Protein AF-H1SIV1-F1 (afdb_monomer_lite)

Secondary structure (DSSP, 8-state):
-HHHHHHHHHHHHHHHHHHHHHHHS-TTSHHHHHHHHHHHHHHHHHTTS-HHHHHHHHHHHHHHHHHHHHHTT--SHHHHH-HHHHHHHHHHHHHHHHHHHHHTTS-HHHHHHHHHHHIIIIITS-HHHHHHHHHHHHHHHTT-TTGGGT-

Sequence (151 aa):
FGNALKGSLVAQAAALGANSIGANTEAGSFESIASHAALGCLAGAAGSGDCASGAIGGATSAVVAPLVGGALGVTTNADRESTVNRVVVTAVAMLAGGGLAAVLGQDGLIAAGAAQNEALNNYLSSKPERQAYEKANRECANGIWSSCASA

pLDDT: mean 89.73, std 9.66, range [51.88, 98.56]

InterPro domains:
  IPR006914 VENN motif-containing domain [PF04829] (86-125)
  IPR006915 Domain of unknown function DUF637, haemagglutinin putative [PF04830] (1-58)

Organism: NCBI:txid1127483

Radius of gyration: 14.8 Å; chains: 1; bounding box: 38×46×30 Å

Structure (mmCIF, N/CA/C/O backbone):
data_AF-H1SIV1-F1
#
_entry.id   AF-H1SIV1-F1
#
loop_
_atom_site.group_PDB
_atom_site.id
_atom_site.type_symbol
_atom_site.label_atom_id
_atom_site.label_alt_id
_atom_site.label_comp_id
_atom_site.label_asym_id
_atom_site.label_entity_id
_atom_site.label_seq_id
_atom_site.pdbx_PDB_ins_code
_atom_site.Cartn_x
_atom_site.Cartn_y
_atom_site.Cartn_z
_atom_site.occupancy
_atom_site.B_iso_or_equiv
_atom_site.auth_seq_id
_atom_site.auth_comp_id
_atom_site.auth_asym_id
_atom_site.auth_atom_id
_atom_site.pdbx_PDB_model_num
ATOM 1 N N . PHE A 1 1 ? 23.588 7.013 -6.070 1.00 72.31 1 PHE A N 1
ATOM 2 C CA . PHE A 1 1 ? 22.813 8.234 -5.764 1.00 72.31 1 PHE A CA 1
ATOM 3 C C . PHE A 1 1 ? 21.554 8.349 -6.633 1.00 72.31 1 PHE A C 1
ATOM 5 O O . PHE A 1 1 ? 20.467 8.319 -6.075 1.00 72.31 1 PHE A O 1
ATOM 12 N N . GLY A 1 2 ? 21.657 8.368 -7.972 1.00 81.69 2 GLY A N 1
ATOM 13 C CA . GLY A 1 2 ? 20.499 8.564 -8.870 1.00 81.69 2 GLY A CA 1
ATOM 14 C C . GLY A 1 2 ? 19.335 7.569 -8.716 1.00 81.69 2 GLY A C 1
ATOM 15 O O . GLY A 1 2 ? 18.190 7.995 -8.622 1.00 81.69 2 GLY A O 1
ATOM 16 N N . ASN A 1 3 ? 19.603 6.262 -8.599 1.00 81.31 3 ASN A N 1
ATOM 17 C CA . ASN A 1 3 ? 18.532 5.260 -8.448 1.00 81.31 3 ASN A CA 1
ATOM 18 C C . ASN A 1 3 ? 17.776 5.361 -7.114 1.00 81.31 3 ASN A C 1
ATOM 20 O O . ASN A 1 3 ? 16.574 5.128 -7.080 1.00 81.31 3 ASN A O 1
ATOM 24 N N . ALA A 1 4 ? 18.453 5.747 -6.031 1.00 82.62 4 ALA A N 1
ATOM 25 C CA . ALA A 1 4 ? 17.810 5.942 -4.732 1.00 82.62 4 ALA A CA 1
ATOM 26 C C . ALA A 1 4 ? 16.918 7.193 -4.731 1.00 82.62 4 ALA A C 1
ATOM 28 O O . ALA A 1 4 ? 15.801 7.152 -4.225 1.00 82.62 4 ALA A O 1
ATOM 29 N N . LEU A 1 5 ? 17.380 8.280 -5.365 1.00 86.38 5 LEU A N 1
ATOM 30 C CA . LEU A 1 5 ? 16.565 9.477 -5.577 1.00 86.38 5 LEU A CA 1
ATOM 31 C C . LEU A 1 5 ? 15.327 9.154 -6.424 1.00 86.38 5 LEU A C 1
ATOM 33 O O . LEU A 1 5 ? 14.217 9.490 -6.028 1.00 86.38 5 LEU A O 1
ATOM 37 N N . LYS A 1 6 ? 15.507 8.444 -7.546 1.00 86.81 6 LYS A N 1
ATOM 38 C CA . LYS A 1 6 ? 14.401 7.998 -8.405 1.00 86.81 6 LYS A CA 1
ATOM 39 C C . LYS A 1 6 ? 13.395 7.147 -7.624 1.00 86.81 6 LYS A C 1
ATOM 41 O O . LYS A 1 6 ? 12.203 7.413 -7.694 1.00 86.81 6 LYS A O 1
ATOM 46 N N . GLY A 1 7 ? 13.872 6.169 -6.852 1.00 85.94 7 GLY A N 1
ATOM 47 C CA . GLY A 1 7 ? 13.018 5.328 -6.013 1.00 85.94 7 GLY A CA 1
ATOM 48 C C . GLY A 1 7 ? 12.222 6.133 -4.982 1.00 85.94 7 GLY A C 1
ATOM 49 O O . GLY A 1 7 ? 11.025 5.912 -4.839 1.00 85.94 7 GLY A O 1
ATOM 50 N N . SER A 1 8 ? 12.853 7.114 -4.329 1.00 85.62 8 SER A N 1
ATOM 51 C CA . SER A 1 8 ? 12.177 8.001 -3.372 1.00 85.62 8 SER A CA 1
ATOM 52 C C . SER A 1 8 ? 11.094 8.861 -4.033 1.00 85.62 8 SER A C 1
ATOM 54 O O . SER A 1 8 ? 9.992 8.969 -3.501 1.00 85.62 8 SER A O 1
ATOM 56 N N . LEU A 1 9 ? 11.366 9.422 -5.216 1.00 87.56 9 LEU A N 1
ATOM 57 C CA . LEU A 1 9 ? 10.383 10.215 -5.962 1.00 87.56 9 LEU A CA 1
ATOM 58 C C . LEU A 1 9 ? 9.190 9.367 -6.418 1.00 87.56 9 LEU A C 1
ATOM 60 O O . LEU A 1 9 ? 8.049 9.806 -6.306 1.00 87.56 9 LEU A O 1
ATOM 64 N N . VAL A 1 10 ? 9.438 8.144 -6.895 1.00 89.62 10 VAL A N 1
ATOM 65 C CA . VAL A 1 10 ? 8.370 7.210 -7.284 1.00 89.62 10 VAL A CA 1
ATOM 66 C C . VAL A 1 10 ? 7.533 6.810 -6.072 1.00 89.62 10 VAL A C 1
ATOM 68 O O . VAL A 1 10 ? 6.310 6.806 -6.166 1.00 89.62 10 VAL A O 1
ATOM 71 N N . ALA A 1 11 ? 8.164 6.521 -4.932 1.00 88.81 11 ALA A N 1
ATOM 72 C CA . ALA A 1 11 ? 7.455 6.175 -3.702 1.00 88.81 11 ALA A CA 1
ATOM 73 C C . ALA A 1 11 ? 6.568 7.329 -3.206 1.00 88.81 11 ALA A C 1
ATOM 75 O O . ALA A 1 11 ? 5.414 7.099 -2.857 1.00 88.81 11 ALA A O 1
ATOM 76 N N . GLN A 1 12 ? 7.069 8.567 -3.242 1.00 88.38 12 GLN A N 1
ATOM 77 C CA . GLN A 1 12 ? 6.283 9.756 -2.897 1.00 88.38 12 GLN A CA 1
ATOM 78 C C . GLN A 1 12 ? 5.116 9.955 -3.871 1.00 88.38 12 GLN A C 1
ATOM 80 O O . GLN A 1 12 ? 3.974 10.078 -3.441 1.00 88.38 12 GLN A O 1
ATOM 85 N N . ALA A 1 13 ? 5.362 9.892 -5.184 1.00 88.06 13 ALA A N 1
ATOM 86 C CA . ALA A 1 13 ? 4.308 9.991 -6.196 1.00 88.06 13 ALA A CA 1
ATOM 87 C C . ALA A 1 13 ? 3.237 8.896 -6.042 1.00 88.06 13 ALA A C 1
ATOM 89 O O . ALA A 1 13 ? 2.044 9.164 -6.189 1.00 88.06 13 ALA A O 1
ATOM 90 N N . ALA A 1 14 ? 3.644 7.671 -5.707 1.00 92.06 14 ALA A N 1
ATOM 91 C CA . ALA A 1 14 ? 2.728 6.570 -5.444 1.00 92.06 14 ALA A CA 1
ATOM 92 C C . ALA A 1 14 ? 1.918 6.787 -4.156 1.00 92.06 14 ALA A C 1
ATOM 94 O O . ALA A 1 14 ? 0.729 6.467 -4.131 1.00 92.06 14 ALA A O 1
ATOM 95 N N . ALA A 1 15 ? 2.517 7.353 -3.107 1.00 90.94 15 ALA A N 1
ATOM 96 C CA . ALA A 1 15 ? 1.809 7.702 -1.878 1.00 90.94 15 ALA A CA 1
ATOM 97 C C . ALA A 1 15 ? 0.753 8.789 -2.134 1.00 90.94 15 ALA A C 1
ATOM 99 O O . ALA A 1 15 ? -0.410 8.615 -1.772 1.00 90.94 15 ALA A O 1
ATOM 100 N N . LEU A 1 16 ? 1.134 9.850 -2.854 1.00 87.50 16 LEU A N 1
ATOM 101 C CA . LEU A 1 16 ? 0.256 10.927 -3.328 1.00 87.50 16 LEU A CA 1
ATOM 102 C C . LEU A 1 16 ? -0.915 10.389 -4.148 1.00 87.50 16 LEU A C 1
ATOM 104 O O . LEU A 1 16 ? -2.072 10.712 -3.872 1.00 87.50 16 LEU A O 1
ATOM 108 N N . GLY A 1 17 ? -0.626 9.532 -5.126 1.00 88.88 17 GLY A N 1
ATOM 109 C CA . GLY A 1 17 ? -1.654 8.911 -5.951 1.00 88.88 17 GLY A CA 1
ATOM 110 C C . GLY A 1 17 ? -2.614 8.058 -5.126 1.00 88.88 17 GLY A C 1
ATOM 111 O O . GLY A 1 17 ? -3.824 8.167 -5.292 1.00 88.88 17 GLY A O 1
ATOM 112 N N . ALA A 1 18 ? -2.097 7.242 -4.204 1.00 91.81 18 ALA A N 1
ATOM 113 C CA . ALA A 1 18 ? -2.926 6.351 -3.396 1.00 91.81 18 ALA A CA 1
ATOM 114 C C . ALA A 1 18 ? -3.856 7.141 -2.471 1.00 91.81 18 ALA A C 1
ATOM 116 O O . ALA A 1 18 ? -5.037 6.819 -2.350 1.00 91.81 18 ALA A O 1
ATOM 117 N N . ASN A 1 19 ? -3.329 8.209 -1.882 1.00 90.00 19 ASN A N 1
ATOM 118 C CA . ASN A 1 19 ? -4.073 9.122 -1.035 1.00 90.00 19 ASN A CA 1
ATOM 119 C C . ASN A 1 19 ? -5.229 9.788 -1.793 1.00 90.00 19 ASN A C 1
ATOM 121 O O . ASN A 1 19 ? -6.372 9.763 -1.329 1.00 90.00 19 ASN A O 1
ATOM 125 N N . SER A 1 20 ? -4.946 10.291 -2.999 1.00 87.44 20 SER A N 1
ATOM 126 C CA . SER A 1 20 ? -5.957 10.945 -3.826 1.00 87.44 20 SER A CA 1
ATOM 127 C C . SER A 1 20 ? -7.023 9.975 -4.336 1.00 87.44 20 SER A C 1
ATOM 129 O O . SER A 1 20 ? -8.212 10.291 -4.295 1.00 87.44 20 SER A O 1
ATOM 131 N N . ILE A 1 21 ? -6.649 8.752 -4.725 1.00 90.44 21 ILE A N 1
ATOM 132 C CA . ILE A 1 21 ? -7.631 7.704 -5.049 1.00 90.44 21 ILE A CA 1
ATOM 133 C C . ILE A 1 21 ? -8.558 7.472 -3.853 1.00 90.44 21 ILE A C 1
ATOM 135 O O . ILE A 1 21 ? -9.776 7.447 -4.013 1.00 90.44 21 ILE A O 1
ATOM 139 N N . GLY A 1 22 ? -8.004 7.384 -2.646 1.00 86.56 22 GLY A N 1
ATOM 140 C CA . GLY A 1 22 ? -8.769 7.223 -1.414 1.00 86.56 22 GLY A CA 1
ATOM 141 C C . GLY A 1 22 ? -9.701 8.374 -1.059 1.00 86.56 22 GLY A C 1
ATOM 142 O O . GLY A 1 22 ? -10.680 8.177 -0.339 1.00 86.56 22 GLY A O 1
ATOM 143 N N . ALA A 1 23 ? -9.390 9.592 -1.492 1.00 85.88 23 ALA A N 1
ATOM 144 C CA . ALA A 1 23 ? -10.245 10.756 -1.281 1.00 85.88 23 ALA A CA 1
ATOM 145 C C . ALA A 1 23 ? -11.401 10.824 -2.292 1.00 85.88 23 ALA A C 1
ATOM 147 O O . ALA A 1 23 ? -12.456 11.372 -1.969 1.00 85.88 23 ALA A O 1
ATOM 148 N N . ASN A 1 24 ? -11.213 10.246 -3.483 1.00 85.94 24 ASN A N 1
ATOM 149 C CA . ASN A 1 24 ? -12.142 10.359 -4.610 1.00 85.94 24 ASN A CA 1
ATOM 150 C C . ASN A 1 24 ? -12.914 9.066 -4.918 1.00 85.94 24 ASN A C 1
ATOM 152 O O . ASN A 1 24 ? -13.848 9.100 -5.711 1.00 85.94 24 ASN A O 1
ATOM 156 N N . THR A 1 25 ? -12.569 7.941 -4.287 1.00 88.12 25 THR A N 1
ATOM 157 C CA . THR A 1 25 ? -13.229 6.642 -4.492 1.00 88.12 25 THR A CA 1
ATOM 158 C C . THR A 1 25 ? -13.661 6.012 -3.168 1.00 88.12 25 THR A C 1
ATOM 160 O O . THR A 1 25 ? -13.093 6.280 -2.107 1.00 88.12 25 THR A O 1
ATOM 163 N N . GLU A 1 26 ? -14.682 5.156 -3.214 1.00 87.50 26 GLU A N 1
ATOM 164 C CA . GLU A 1 26 ? -15.110 4.376 -2.050 1.00 87.50 26 GLU A CA 1
ATOM 165 C C . GLU A 1 26 ? -14.212 3.144 -1.864 1.00 87.50 26 GLU A C 1
ATOM 167 O O . GLU A 1 26 ? -13.944 2.410 -2.818 1.00 87.50 26 GLU A O 1
ATOM 172 N N . ALA A 1 27 ? -13.747 2.898 -0.636 1.00 86.00 27 ALA A N 1
ATOM 173 C CA . ALA A 1 27 ? -12.860 1.775 -0.333 1.00 86.00 27 ALA A CA 1
ATOM 174 C C . ALA A 1 27 ? -13.517 0.429 -0.686 1.00 86.00 27 ALA A C 1
ATOM 176 O O . ALA A 1 27 ? -14.658 0.170 -0.312 1.00 86.00 27 ALA A O 1
ATOM 177 N N . GLY A 1 28 ? -12.790 -0.432 -1.404 1.00 86.19 28 GLY A N 1
ATOM 178 C CA . GLY A 1 28 ? -13.301 -1.721 -1.885 1.00 86.19 28 GLY A CA 1
ATOM 179 C C . GLY A 1 28 ? -14.241 -1.634 -3.096 1.00 86.19 28 GLY A C 1
ATOM 180 O O . GLY A 1 28 ? -14.641 -2.673 -3.622 1.00 86.19 28 GLY A O 1
ATOM 181 N N . SER A 1 29 ? -14.576 -0.432 -3.581 1.00 92.12 29 SER A N 1
ATOM 182 C CA . SER A 1 29 ? -15.288 -0.279 -4.854 1.00 92.12 29 SER A CA 1
ATOM 183 C C . SER A 1 29 ? -14.413 -0.702 -6.034 1.00 92.12 29 SER A C 1
ATOM 185 O O . SER A 1 29 ? -13.183 -0.625 -5.986 1.00 92.12 29 SER A O 1
ATOM 187 N N . PHE A 1 30 ? -15.052 -1.094 -7.138 1.00 94.38 30 PHE A N 1
ATOM 188 C CA . PHE A 1 30 ? -14.342 -1.430 -8.373 1.00 94.38 30 PHE A CA 1
ATOM 189 C C . PHE A 1 30 ? -13.457 -0.276 -8.870 1.00 94.38 30 PHE A C 1
ATOM 191 O O . PHE A 1 30 ? -12.339 -0.513 -9.317 1.00 94.38 30 PHE A O 1
ATOM 198 N N . GLU A 1 31 ? -13.928 0.967 -8.753 1.00 94.94 31 GLU A N 1
ATOM 199 C CA . GLU A 1 31 ? -13.170 2.153 -9.160 1.00 94.94 31 GLU A CA 1
ATOM 200 C C . GLU A 1 31 ? -11.903 2.339 -8.317 1.00 94.94 31 GLU A C 1
ATOM 202 O O . GLU A 1 31 ? -10.830 2.587 -8.870 1.00 94.94 31 GLU A O 1
ATOM 207 N N . SER A 1 32 ? -11.998 2.142 -6.998 1.00 93.19 32 SER A N 1
ATOM 208 C CA . SER A 1 32 ? -10.844 2.182 -6.094 1.00 93.19 32 SER A CA 1
ATOM 209 C C . SER A 1 32 ? -9.828 1.092 -6.442 1.00 93.19 32 SER A C 1
ATOM 211 O O . SER A 1 32 ? -8.642 1.373 -6.617 1.00 93.19 32 SER A O 1
ATOM 213 N N . ILE A 1 33 ? -10.300 -0.142 -6.644 1.00 97.38 33 ILE A N 1
ATOM 214 C CA . ILE A 1 33 ? -9.455 -1.291 -6.997 1.00 97.38 33 ILE A CA 1
ATOM 215 C C . ILE A 1 33 ? -8.745 -1.057 -8.334 1.00 97.38 33 ILE A C 1
ATOM 217 O O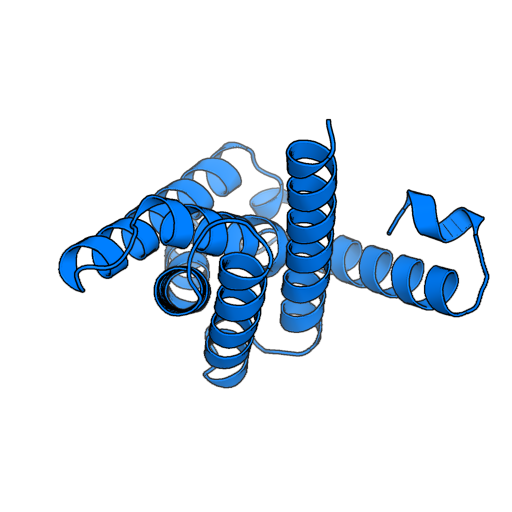 . ILE A 1 33 ? -7.529 -1.224 -8.422 1.00 97.38 33 ILE A O 1
ATOM 221 N N . ALA A 1 34 ? -9.479 -0.641 -9.369 1.00 97.62 34 ALA A N 1
ATOM 222 C CA . ALA A 1 34 ? -8.919 -0.379 -10.692 1.00 97.62 34 ALA A CA 1
ATOM 223 C C . ALA A 1 34 ? -7.906 0.775 -10.661 1.00 97.62 34 ALA A C 1
ATOM 225 O O . ALA A 1 34 ? -6.843 0.686 -11.278 1.00 97.62 34 ALA A O 1
ATOM 226 N N . SER A 1 35 ? -8.196 1.828 -9.896 1.00 97.25 35 SER A N 1
ATOM 227 C CA . SER A 1 35 ? -7.294 2.969 -9.735 1.00 97.25 35 SER A CA 1
ATOM 228 C C . SER A 1 35 ? -6.010 2.579 -9.005 1.00 97.25 35 SER A C 1
ATOM 230 O O . SER A 1 35 ? -4.923 2.959 -9.437 1.00 97.25 35 SER A O 1
ATOM 232 N N . HIS A 1 36 ? -6.096 1.766 -7.947 1.00 97.44 36 HIS A N 1
ATOM 233 C CA . HIS A 1 36 ? -4.910 1.257 -7.255 1.00 97.44 36 HIS A CA 1
ATOM 234 C C . HIS A 1 36 ? -4.126 0.243 -8.088 1.00 97.44 36 HIS A C 1
ATOM 236 O O . HIS A 1 36 ? -2.898 0.218 -8.000 1.00 97.44 36 HIS A O 1
ATOM 242 N N . ALA A 1 37 ? -4.790 -0.529 -8.950 1.00 98.06 37 ALA A N 1
ATOM 243 C CA . ALA A 1 37 ? -4.120 -1.363 -9.943 1.00 98.06 37 ALA A CA 1
ATOM 244 C C . ALA A 1 37 ? -3.316 -0.503 -10.933 1.00 98.06 37 ALA A C 1
ATOM 246 O O . ALA A 1 37 ? -2.130 -0.740 -11.157 1.00 98.06 37 ALA A O 1
ATOM 247 N N . ALA A 1 38 ? -3.939 0.537 -11.494 1.00 97.88 38 ALA A N 1
ATOM 248 C CA . ALA A 1 38 ? -3.283 1.445 -12.430 1.00 97.88 38 ALA A CA 1
ATOM 249 C C . ALA A 1 38 ? -2.110 2.184 -11.770 1.00 97.88 38 ALA A C 1
ATOM 251 O O . ALA A 1 38 ? -1.006 2.212 -12.312 1.00 97.88 38 ALA A O 1
ATOM 252 N N . LEU A 1 39 ? -2.315 2.722 -10.567 1.00 97.06 39 LEU A N 1
ATOM 253 C CA . LEU A 1 39 ? -1.265 3.376 -9.794 1.00 97.06 39 LEU A CA 1
ATOM 254 C C . LEU A 1 39 ? -0.113 2.419 -9.471 1.00 97.06 39 LEU A C 1
ATOM 256 O O . LEU A 1 39 ? 1.049 2.786 -9.629 1.00 97.06 39 LEU A O 1
ATOM 260 N N . GLY A 1 40 ? -0.428 1.197 -9.043 1.00 97.06 40 GLY A N 1
ATOM 261 C CA . GLY A 1 40 ? 0.559 0.162 -8.767 1.00 97.06 40 GLY A CA 1
ATOM 262 C C . GLY A 1 40 ? 1.375 -0.190 -10.008 1.00 97.06 40 GLY A C 1
ATOM 263 O O . GLY A 1 40 ? 2.599 -0.262 -9.928 1.00 97.06 40 GLY A O 1
ATOM 264 N N . CYS A 1 41 ? 0.729 -0.320 -11.170 1.00 98.00 41 CYS A N 1
ATOM 265 C CA . CYS A 1 41 ? 1.410 -0.516 -12.450 1.00 98.00 41 CYS A CA 1
ATOM 266 C C . CYS A 1 41 ? 2.389 0.616 -12.760 1.00 98.00 41 CYS A C 1
ATOM 268 O O . CYS A 1 41 ? 3.555 0.364 -13.073 1.00 98.00 41 CYS A O 1
ATOM 270 N N . LEU A 1 42 ? 1.926 1.863 -12.645 1.00 96.06 42 LEU A N 1
ATOM 271 C CA . LEU A 1 42 ? 2.752 3.037 -12.896 1.00 96.06 42 LEU A CA 1
ATOM 272 C C . LEU A 1 42 ? 3.938 3.093 -11.931 1.00 96.06 42 LEU A C 1
ATOM 274 O O . LEU A 1 42 ? 5.060 3.309 -12.375 1.00 96.06 42 LEU A O 1
ATOM 278 N N . ALA A 1 43 ? 3.721 2.849 -10.638 1.00 93.38 43 ALA A N 1
ATOM 279 C CA . ALA A 1 43 ? 4.780 2.847 -9.633 1.00 93.38 43 ALA A CA 1
ATOM 280 C C . ALA A 1 43 ? 5.800 1.717 -9.863 1.00 93.38 43 ALA A C 1
ATOM 282 O O . ALA A 1 43 ? 7.007 1.955 -9.797 1.00 93.38 43 ALA A O 1
ATOM 283 N N . GLY A 1 44 ? 5.329 0.509 -10.189 1.00 93.62 44 GLY A N 1
ATOM 284 C CA . GLY A 1 44 ? 6.179 -0.639 -10.506 1.00 93.62 44 GLY A CA 1
ATOM 285 C C . GLY A 1 44 ? 7.067 -0.373 -11.721 1.00 93.62 44 GLY A C 1
ATOM 286 O O . GLY A 1 44 ? 8.290 -0.493 -11.625 1.00 93.62 44 GLY A O 1
ATOM 287 N N . ALA A 1 45 ? 6.464 0.085 -12.824 1.00 94.00 45 ALA A N 1
ATOM 288 C CA . ALA A 1 45 ? 7.169 0.408 -14.065 1.00 94.00 45 ALA A CA 1
ATOM 289 C C . ALA A 1 45 ? 8.091 1.634 -13.938 1.00 94.00 45 ALA A C 1
ATOM 291 O O . ALA A 1 45 ? 9.195 1.648 -14.485 1.00 94.00 45 ALA A O 1
ATOM 292 N N . ALA A 1 46 ? 7.660 2.676 -13.219 1.00 90.44 46 ALA A N 1
ATOM 293 C CA . ALA A 1 46 ? 8.465 3.874 -12.998 1.00 90.44 46 ALA A CA 1
ATOM 294 C C . ALA A 1 46 ? 9.644 3.607 -12.058 1.00 90.44 46 ALA A C 1
ATOM 296 O O . ALA A 1 46 ? 10.674 4.273 -12.177 1.00 90.44 46 ALA A O 1
ATOM 297 N N . GLY A 1 47 ? 9.518 2.648 -11.143 1.00 85.81 47 GLY A N 1
ATOM 298 C CA . GLY A 1 47 ? 10.590 2.207 -10.263 1.00 85.81 47 GLY A CA 1
ATOM 299 C C . GLY A 1 47 ? 11.649 1.376 -10.994 1.00 85.81 47 GLY A C 1
ATOM 300 O O . GLY A 1 47 ? 12.286 1.824 -11.955 1.00 85.81 47 GLY A O 1
ATOM 301 N N . SER A 1 48 ? 11.883 0.179 -10.464 1.00 83.44 48 SER A N 1
ATOM 302 C CA . SER A 1 48 ? 12.800 -0.834 -11.001 1.00 83.44 48 SER A CA 1
ATOM 303 C C . SER A 1 48 ? 12.132 -2.204 -11.154 1.00 83.44 48 SER A C 1
ATOM 305 O O . SER A 1 48 ? 12.836 -3.199 -11.299 1.00 83.44 48 SER A O 1
ATOM 307 N N . GLY A 1 49 ? 10.803 -2.259 -11.043 1.00 89.81 49 GLY A N 1
ATOM 308 C CA . GLY A 1 49 ? 10.010 -3.473 -11.189 1.00 89.81 49 GLY A CA 1
ATOM 309 C C . GLY A 1 49 ? 9.222 -3.462 -12.492 1.00 89.81 49 GLY A C 1
ATOM 310 O O . GLY A 1 49 ? 9.588 -2.789 -13.457 1.00 89.81 49 GLY A O 1
ATOM 311 N N . ASP A 1 50 ? 8.110 -4.187 -12.500 1.00 94.62 50 ASP A N 1
ATOM 312 C CA . ASP A 1 50 ? 7.198 -4.253 -13.633 1.00 94.62 50 ASP A CA 1
ATOM 313 C C . ASP A 1 50 ? 5.777 -3.788 -13.271 1.00 94.62 50 ASP A C 1
ATOM 315 O O . ASP A 1 50 ? 5.365 -3.721 -12.108 1.00 94.62 50 ASP A O 1
ATOM 319 N N . CYS A 1 51 ? 5.026 -3.446 -14.316 1.00 97.19 51 CYS A N 1
ATOM 320 C CA . CYS A 1 51 ? 3.655 -2.965 -14.209 1.00 97.19 51 CYS A CA 1
ATOM 321 C C . CYS A 1 51 ? 2.686 -4.034 -13.676 1.00 97.19 51 CYS A C 1
ATOM 323 O O . CYS A 1 51 ? 1.788 -3.710 -12.902 1.00 97.19 51 CYS A O 1
ATOM 325 N N . ALA A 1 52 ? 2.837 -5.297 -14.078 1.00 97.88 52 ALA A N 1
ATOM 326 C CA . ALA A 1 52 ? 1.874 -6.340 -13.739 1.00 97.88 52 ALA A CA 1
ATOM 327 C C . ALA A 1 52 ? 1.935 -6.682 -12.245 1.00 97.88 52 ALA A C 1
ATOM 329 O O . ALA A 1 52 ? 0.901 -6.670 -11.576 1.00 97.88 52 ALA A O 1
ATOM 330 N N . SER A 1 53 ? 3.134 -6.877 -11.695 1.00 98.00 53 SER A N 1
ATOM 331 C CA . SER A 1 53 ? 3.366 -7.064 -10.259 1.00 98.00 53 SER A CA 1
ATOM 332 C C . SER A 1 53 ? 2.814 -5.896 -9.446 1.00 98.00 53 SER A C 1
ATOM 334 O O . SER A 1 53 ? 2.074 -6.092 -8.481 1.00 98.00 53 SER A O 1
ATOM 336 N N . GLY A 1 54 ? 3.121 -4.665 -9.868 1.00 97.62 54 GLY A N 1
ATOM 337 C CA . GLY A 1 54 ? 2.626 -3.463 -9.208 1.00 97.62 54 GLY A CA 1
ATOM 338 C C . GLY A 1 54 ? 1.097 -3.375 -9.221 1.00 97.62 54 GLY A C 1
ATOM 339 O O . GLY A 1 54 ? 0.488 -3.093 -8.188 1.00 97.62 54 GLY A O 1
ATOM 340 N N . ALA A 1 55 ? 0.465 -3.677 -10.359 1.00 98.44 55 ALA A N 1
ATOM 341 C CA . ALA A 1 55 ? -0.990 -3.690 -10.485 1.00 98.44 55 ALA A CA 1
ATOM 342 C C . ALA A 1 55 ? -1.647 -4.735 -9.588 1.00 98.44 55 ALA A C 1
ATOM 344 O O . ALA A 1 55 ? -2.623 -4.424 -8.907 1.00 98.44 55 ALA A O 1
ATOM 345 N N . ILE A 1 56 ? -1.099 -5.954 -9.556 1.00 98.31 56 ILE A N 1
ATOM 346 C CA . ILE A 1 56 ? -1.594 -7.031 -8.694 1.00 98.31 56 ILE A CA 1
ATOM 347 C C . ILE A 1 56 ? -1.536 -6.590 -7.235 1.00 98.31 56 ILE A C 1
ATOM 349 O O . ILE A 1 56 ? -2.534 -6.707 -6.526 1.00 98.31 56 ILE A O 1
ATOM 353 N N . GLY A 1 57 ? -0.406 -6.037 -6.795 1.00 98.06 57 GLY A N 1
ATOM 354 C CA . GLY A 1 57 ? -0.241 -5.549 -5.430 1.00 98.06 57 GLY A CA 1
ATOM 355 C C . GLY A 1 57 ? -1.248 -4.464 -5.051 1.00 98.06 57 GLY A C 1
ATOM 356 O O . GLY A 1 57 ? -1.946 -4.592 -4.043 1.00 98.06 57 GLY A O 1
ATOM 357 N N . GLY A 1 58 ? -1.366 -3.428 -5.887 1.00 97.25 58 GLY A N 1
ATOM 358 C CA . GLY A 1 58 ? -2.292 -2.318 -5.655 1.00 97.25 58 GLY A CA 1
ATOM 359 C C . GLY A 1 58 ? -3.758 -2.761 -5.636 1.00 97.25 58 GLY A C 1
ATOM 360 O O . GLY A 1 58 ? -4.484 -2.436 -4.699 1.00 97.25 58 GLY A O 1
ATOM 361 N N . ALA A 1 59 ? -4.180 -3.563 -6.618 1.00 98.12 59 ALA A N 1
ATOM 362 C CA . ALA A 1 59 ? -5.543 -4.092 -6.691 1.00 98.12 59 ALA A CA 1
ATOM 363 C C . ALA A 1 59 ? -5.874 -5.001 -5.500 1.00 98.12 59 ALA A C 1
ATOM 365 O O . ALA A 1 59 ? -6.937 -4.883 -4.894 1.00 98.12 59 ALA A O 1
ATOM 366 N N . THR A 1 60 ? -4.952 -5.907 -5.157 1.00 98.19 60 THR A N 1
ATOM 367 C CA . THR A 1 60 ? -5.154 -6.875 -4.071 1.00 98.19 60 THR A CA 1
ATOM 368 C C . THR A 1 60 ? -5.311 -6.163 -2.741 1.00 98.19 60 THR A C 1
ATOM 370 O O . THR A 1 60 ? -6.222 -6.479 -1.980 1.00 98.19 60 THR A O 1
ATOM 373 N N . SER A 1 61 ? -4.463 -5.176 -2.460 1.00 97.94 61 SER A N 1
ATOM 374 C CA . SER A 1 61 ? -4.541 -4.433 -1.207 1.00 97.94 61 SER A CA 1
ATOM 375 C C . SER A 1 61 ? -5.822 -3.610 -1.092 1.00 97.94 61 SER A C 1
ATOM 377 O O . SER A 1 61 ? -6.465 -3.664 -0.049 1.00 97.94 61 SER A O 1
ATOM 379 N N . ALA A 1 62 ? -6.281 -2.981 -2.181 1.00 96.94 62 ALA A N 1
ATOM 380 C CA . ALA A 1 62 ? -7.548 -2.243 -2.196 1.00 96.94 62 ALA A CA 1
ATOM 381 C C . ALA A 1 62 ? -8.775 -3.113 -1.846 1.00 96.94 62 ALA A C 1
ATOM 383 O O . ALA A 1 62 ? -9.806 -2.589 -1.424 1.00 96.94 62 ALA A O 1
ATOM 384 N N . VAL A 1 63 ? -8.669 -4.441 -1.989 1.00 97.56 63 VAL A N 1
ATOM 385 C CA . VAL A 1 63 ? -9.659 -5.414 -1.499 1.00 97.56 63 VAL A CA 1
ATOM 386 C C . VAL A 1 63 ? -9.340 -5.863 -0.072 1.00 97.56 63 VAL A C 1
ATOM 388 O O . VAL A 1 63 ? -10.211 -5.873 0.796 1.00 97.56 63 VAL A O 1
ATOM 391 N N . VAL A 1 64 ? -8.094 -6.259 0.184 1.00 97.38 64 VAL A N 1
ATOM 392 C CA . VAL A 1 64 ? -7.685 -6.924 1.429 1.00 97.38 64 VAL A CA 1
ATOM 393 C C . VAL A 1 64 ? -7.632 -5.962 2.612 1.00 97.38 64 VAL A C 1
ATOM 395 O O . VAL A 1 64 ? -8.090 -6.320 3.695 1.00 97.38 64 VAL A O 1
ATOM 398 N N . ALA A 1 65 ? -7.116 -4.746 2.437 1.00 96.62 65 ALA A N 1
ATOM 399 C CA . ALA A 1 65 ? -6.972 -3.788 3.527 1.00 96.62 65 ALA A CA 1
ATOM 400 C C . ALA A 1 65 ? -8.331 -3.411 4.161 1.00 96.62 65 ALA A C 1
ATOM 402 O O . ALA A 1 65 ? -8.439 -3.512 5.389 1.00 96.62 65 ALA A O 1
ATOM 403 N N . PRO A 1 66 ? -9.401 -3.115 3.387 1.00 93.94 66 PRO A N 1
ATOM 404 C CA . PRO A 1 66 ? -10.747 -2.942 3.935 1.00 93.94 66 PRO A CA 1
ATOM 405 C C . PRO A 1 66 ? -11.303 -4.155 4.675 1.00 93.94 66 PRO A C 1
ATOM 407 O O . PRO A 1 66 ? -11.908 -3.989 5.734 1.00 93.94 66 PRO A O 1
ATOM 410 N N . LEU A 1 67 ? -11.083 -5.366 4.157 1.00 95.44 67 LEU A N 1
ATOM 411 C CA . LEU A 1 67 ? -11.555 -6.598 4.795 1.00 95.44 67 LEU A CA 1
ATOM 412 C C . LEU A 1 67 ? -10.874 -6.827 6.148 1.00 95.44 67 LEU A C 1
ATOM 414 O O . LEU A 1 67 ? -11.543 -7.099 7.146 1.00 95.44 67 LEU A O 1
ATOM 418 N N . VAL A 1 68 ? -9.548 -6.681 6.194 1.00 95.81 68 VAL A N 1
ATOM 419 C CA . VAL A 1 68 ? -8.762 -6.880 7.417 1.00 95.81 68 VAL A CA 1
ATOM 420 C C . VAL A 1 68 ? -9.089 -5.805 8.442 1.00 95.81 68 VAL A C 1
ATOM 422 O O . VAL A 1 68 ? -9.364 -6.128 9.595 1.00 95.81 68 VAL A O 1
ATOM 425 N N . GLY A 1 69 ? -9.108 -4.531 8.049 1.00 93.69 69 GLY A N 1
ATOM 426 C CA . GLY A 1 69 ? -9.437 -3.470 8.994 1.00 93.69 69 GLY A CA 1
ATOM 427 C C . GLY A 1 69 ? -10.893 -3.528 9.463 1.00 93.69 69 GLY A C 1
ATOM 428 O O . GLY A 1 69 ? -11.150 -3.267 10.634 1.00 93.69 69 GLY A O 1
ATOM 429 N N . GLY A 1 70 ? -11.828 -3.986 8.623 1.00 93.75 70 GLY A N 1
ATOM 430 C CA . GLY A 1 70 ? -13.195 -4.303 9.044 1.00 93.75 70 GLY A CA 1
ATOM 431 C C . GLY A 1 70 ? -13.242 -5.395 10.119 1.00 93.75 70 GLY A C 1
ATOM 432 O O . GLY A 1 70 ? -13.910 -5.221 11.136 1.00 93.75 70 GLY A O 1
ATOM 433 N N . ALA A 1 71 ? -12.474 -6.477 9.949 1.00 94.38 71 ALA A N 1
ATOM 434 C CA . ALA A 1 71 ? -12.364 -7.554 10.939 1.00 94.38 71 ALA A CA 1
ATOM 435 C C . ALA A 1 71 ? -11.697 -7.107 12.255 1.00 94.38 71 ALA A C 1
ATOM 437 O O . ALA A 1 71 ? -12.019 -7.630 13.320 1.00 94.38 71 ALA A O 1
ATOM 438 N N . LEU A 1 72 ? -10.791 -6.127 12.188 1.00 93.19 72 LEU A N 1
ATOM 439 C CA . LEU A 1 72 ? -10.131 -5.520 13.348 1.00 93.19 72 LEU A CA 1
ATOM 440 C C . LEU A 1 72 ? -10.948 -4.389 13.999 1.00 93.19 72 LEU A C 1
ATOM 442 O O . LEU A 1 72 ? -10.526 -3.852 15.020 1.00 93.19 72 LEU A O 1
ATOM 446 N N . GLY A 1 73 ? -12.092 -4.002 13.426 1.00 92.94 73 GLY A N 1
ATOM 447 C CA . GLY A 1 73 ? -12.907 -2.895 13.935 1.00 92.94 73 GLY A CA 1
ATOM 448 C C . GLY A 1 73 ? -12.303 -1.504 13.699 1.00 92.94 73 GLY A C 1
ATOM 449 O O . GLY A 1 73 ? -12.616 -0.568 14.432 1.00 92.94 73 GLY A O 1
ATOM 450 N N . VAL A 1 74 ? -11.455 -1.340 12.679 1.00 90.94 74 VAL A N 1
ATOM 451 C CA . VAL A 1 74 ? -10.839 -0.056 12.313 1.00 90.94 74 VAL A CA 1
ATOM 452 C C . VAL A 1 74 ? -11.898 0.880 11.737 1.00 90.94 74 VAL A C 1
ATOM 454 O O . VAL A 1 74 ? -12.243 0.816 10.556 1.00 90.94 74 VAL A O 1
ATOM 457 N N . THR A 1 75 ? -12.416 1.781 12.570 1.00 88.19 75 THR A N 1
ATOM 458 C CA . THR A 1 75 ? -13.511 2.686 12.180 1.00 88.19 75 THR A CA 1
ATOM 459 C C . THR A 1 75 ? -13.137 4.153 12.356 1.00 88.19 75 THR A C 1
ATOM 461 O O . THR A 1 75 ? -13.493 4.989 11.519 1.00 88.19 75 THR A O 1
ATOM 464 N N . THR A 1 76 ? -12.323 4.470 13.360 1.00 87.88 76 THR A N 1
ATOM 465 C CA . THR A 1 76 ? -11.903 5.831 13.709 1.00 87.88 76 THR A CA 1
ATOM 466 C C . THR A 1 76 ? -10.513 6.178 13.167 1.00 87.88 76 THR A C 1
ATOM 468 O O . THR A 1 76 ? -9.796 5.331 12.632 1.00 87.88 76 THR A O 1
ATOM 471 N N . ASN A 1 77 ? -10.115 7.450 13.258 1.00 85.81 77 ASN A N 1
ATOM 472 C CA . ASN A 1 77 ? -8.742 7.851 12.924 1.00 85.81 77 ASN A CA 1
ATOM 473 C C . ASN A 1 77 ? -7.733 7.284 13.935 1.00 85.81 77 ASN A C 1
ATOM 475 O O . ASN A 1 77 ? -6.677 6.821 13.527 1.00 85.81 77 ASN A O 1
ATOM 479 N N . ALA A 1 78 ? -8.094 7.214 15.221 1.00 87.44 78 ALA A N 1
ATOM 480 C CA . ALA A 1 78 ? -7.246 6.610 16.249 1.00 87.44 78 ALA A CA 1
ATOM 481 C C . ALA A 1 78 ? -6.969 5.124 15.960 1.00 87.44 78 ALA A C 1
ATOM 483 O O . ALA A 1 78 ? -5.841 4.659 16.113 1.00 87.44 78 ALA A O 1
ATOM 484 N N . ASP A 1 79 ? -7.967 4.389 15.458 1.00 89.88 79 ASP A N 1
ATOM 485 C CA . ASP A 1 79 ? -7.774 2.991 15.061 1.00 89.88 79 ASP A CA 1
ATOM 486 C C . ASP A 1 79 ? -6.808 2.865 13.882 1.00 89.88 79 ASP A C 1
ATOM 488 O O . ASP A 1 79 ? -6.033 1.915 13.823 1.00 89.88 79 ASP A O 1
ATOM 492 N N . ARG A 1 80 ? -6.845 3.811 12.942 1.00 88.06 80 ARG A N 1
ATOM 493 C CA . ARG A 1 80 ? -5.954 3.838 11.776 1.00 88.06 80 ARG A CA 1
ATOM 494 C C . ARG A 1 80 ? -4.526 4.244 12.137 1.00 88.06 80 ARG A C 1
ATOM 496 O O . ARG A 1 80 ? -3.585 3.780 11.504 1.00 88.06 80 ARG A O 1
ATOM 503 N N . GLU A 1 81 ? -4.363 5.070 13.165 1.00 87.12 81 GLU A N 1
ATOM 504 C CA . GLU A 1 81 ? -3.060 5.481 13.694 1.00 87.12 81 GLU A CA 1
ATOM 505 C C . GLU A 1 81 ? -2.445 4.442 14.640 1.00 87.12 81 GLU A C 1
ATOM 507 O O . GLU A 1 81 ? -1.225 4.420 14.808 1.00 87.12 81 GLU A O 1
ATOM 512 N N . SER A 1 82 ? -3.256 3.544 15.211 1.00 92.38 82 SER A N 1
ATOM 513 C CA . SER A 1 82 ? -2.786 2.452 16.065 1.00 92.38 82 SER A CA 1
ATOM 514 C C . SER A 1 82 ? -1.704 1.627 15.371 1.00 92.38 82 SER A C 1
ATOM 516 O O . SER A 1 82 ? -1.939 1.004 14.332 1.00 92.38 82 SER A O 1
ATOM 518 N N . THR A 1 83 ? -0.522 1.560 15.989 1.00 93.81 83 THR A N 1
ATOM 519 C CA . THR A 1 83 ? 0.627 0.796 15.484 1.00 93.81 83 THR A CA 1
ATOM 520 C C . THR A 1 83 ? 0.254 -0.650 15.168 1.00 93.81 83 THR A C 1
ATOM 522 O O . THR A 1 8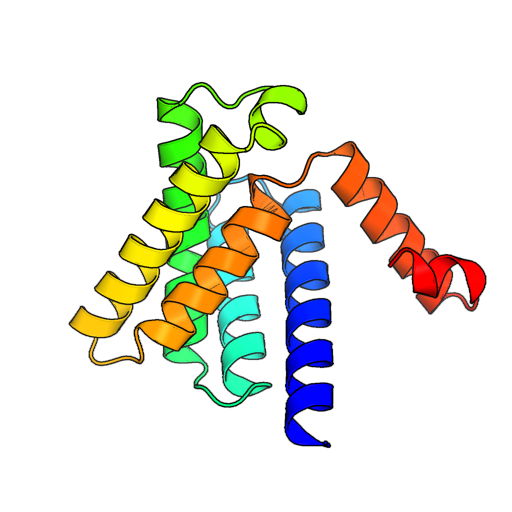3 ? 0.671 -1.178 14.141 1.00 93.81 83 THR A O 1
ATOM 525 N N . VAL A 1 84 ? -0.564 -1.283 16.017 1.00 93.94 84 VAL A N 1
ATOM 526 C CA . VAL A 1 84 ? -0.994 -2.674 15.820 1.00 93.94 84 VAL A CA 1
ATOM 527 C C . VAL A 1 84 ? -1.8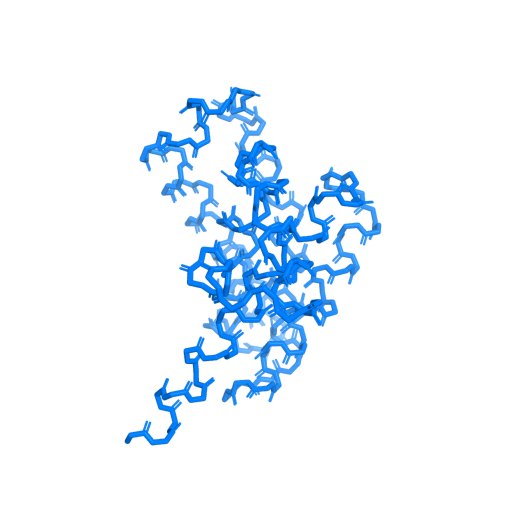37 -2.800 14.554 1.00 93.94 84 VAL A C 1
ATOM 529 O O . VAL A 1 84 ? -1.530 -3.630 13.702 1.00 93.94 84 VAL A O 1
ATOM 532 N N . ASN A 1 85 ? -2.846 -1.946 14.384 1.00 94.00 85 ASN A N 1
ATOM 533 C CA . ASN A 1 85 ? -3.720 -1.995 13.211 1.00 94.00 85 ASN A CA 1
ATOM 534 C C . ASN A 1 85 ? -2.947 -1.682 11.930 1.00 94.00 85 ASN A C 1
ATOM 536 O O . ASN A 1 85 ? -3.114 -2.383 10.933 1.00 94.00 85 ASN A O 1
ATOM 540 N N . ARG A 1 86 ? -2.038 -0.697 11.969 1.00 94.75 86 ARG A N 1
ATOM 541 C CA . ARG A 1 86 ? -1.171 -0.378 10.828 1.00 94.75 86 ARG A CA 1
ATOM 542 C C . ARG A 1 86 ? -0.317 -1.566 10.426 1.00 94.75 86 ARG A C 1
ATOM 544 O O . ARG A 1 86 ? -0.282 -1.908 9.246 1.00 94.75 86 ARG A O 1
ATOM 551 N N . VAL A 1 87 ? 0.346 -2.203 11.390 1.00 96.31 87 VAL A N 1
ATOM 552 C CA . VAL A 1 87 ? 1.212 -3.359 11.129 1.00 96.31 87 VAL A CA 1
ATOM 553 C C . VAL A 1 87 ? 0.401 -4.532 10.591 1.00 96.31 87 VAL A C 1
ATOM 555 O O . VAL A 1 87 ? 0.785 -5.093 9.571 1.00 96.31 87 VAL A O 1
ATOM 558 N N . VAL A 1 88 ? -0.722 -4.886 11.222 1.00 97.19 88 VAL A N 1
ATOM 559 C CA . VAL A 1 88 ? -1.514 -6.056 10.814 1.00 97.19 88 VAL A CA 1
ATOM 560 C C . VAL A 1 88 ? -2.127 -5.853 9.432 1.00 97.19 88 VAL A C 1
ATOM 562 O O . VAL A 1 88 ? -1.940 -6.703 8.563 1.00 97.19 88 VAL A O 1
ATOM 565 N N . VAL A 1 89 ? -2.807 -4.728 9.192 1.00 97.12 89 VAL A N 1
ATOM 566 C CA . VAL A 1 89 ? -3.432 -4.449 7.889 1.00 97.12 89 VAL A CA 1
ATOM 567 C C . VAL A 1 89 ? -2.378 -4.425 6.784 1.00 97.12 89 VAL A C 1
ATOM 569 O O . VAL A 1 89 ? -2.543 -5.092 5.764 1.00 97.12 89 VAL A O 1
ATOM 572 N N . THR A 1 90 ? -1.262 -3.726 7.010 1.00 97.62 90 THR A N 1
ATOM 573 C CA . THR A 1 90 ? -0.186 -3.623 6.017 1.00 97.62 90 THR A CA 1
ATOM 574 C C . THR A 1 90 ? 0.466 -4.977 5.756 1.00 97.62 90 THR A C 1
ATOM 576 O O . THR A 1 90 ? 0.641 -5.354 4.602 1.00 97.62 90 THR A O 1
ATOM 579 N N . ALA A 1 91 ? 0.799 -5.745 6.797 1.00 98.06 91 ALA A N 1
ATOM 580 C CA . ALA A 1 91 ? 1.461 -7.038 6.637 1.00 98.06 91 ALA A CA 1
ATOM 581 C C . ALA A 1 91 ? 0.576 -8.053 5.904 1.00 98.06 91 ALA A C 1
ATOM 583 O O . ALA A 1 91 ? 1.064 -8.770 5.030 1.00 98.06 91 ALA A O 1
ATOM 584 N N . VAL A 1 92 ? -0.723 -8.097 6.217 1.00 98.25 92 VAL A N 1
ATOM 585 C CA . VAL A 1 92 ? -1.661 -8.998 5.533 1.00 98.25 92 VAL A CA 1
ATOM 586 C C . VAL A 1 92 ? -1.854 -8.576 4.077 1.00 98.25 92 VAL A C 1
ATOM 588 O O . VAL A 1 92 ? -1.825 -9.431 3.194 1.00 98.25 92 VAL A O 1
ATOM 591 N N . ALA A 1 93 ? -1.977 -7.276 3.802 1.00 98.12 93 ALA A N 1
ATOM 592 C CA . ALA A 1 93 ? -2.048 -6.762 2.438 1.00 98.12 93 ALA A CA 1
ATOM 593 C C . ALA A 1 93 ? -0.787 -7.095 1.623 1.00 98.12 93 ALA A C 1
ATOM 595 O O . ALA A 1 93 ? -0.891 -7.599 0.504 1.00 98.12 93 ALA A O 1
ATOM 596 N N . MET A 1 94 ? 0.401 -6.884 2.199 1.00 98.56 94 MET A N 1
ATOM 597 C CA . MET A 1 94 ? 1.683 -7.241 1.583 1.00 98.56 94 MET A CA 1
ATOM 598 C C . MET A 1 94 ? 1.771 -8.736 1.279 1.00 98.56 94 MET A C 1
ATOM 600 O O . MET A 1 94 ? 2.172 -9.113 0.179 1.00 98.56 94 MET A O 1
ATOM 604 N N . LEU A 1 95 ? 1.385 -9.583 2.238 1.00 98.31 95 LEU A N 1
ATOM 605 C CA . LEU A 1 95 ? 1.400 -11.033 2.075 1.00 98.31 95 LEU A CA 1
ATOM 606 C C . LEU A 1 95 ? 0.436 -11.480 0.973 1.00 98.31 95 LEU A C 1
ATOM 608 O O . LEU A 1 95 ? 0.807 -12.301 0.138 1.00 98.31 95 LEU A O 1
ATOM 612 N N . ALA A 1 96 ? -0.778 -10.929 0.946 1.00 98.12 96 ALA A N 1
ATOM 613 C CA . ALA A 1 96 ? -1.775 -11.260 -0.064 1.00 98.12 96 ALA A CA 1
ATOM 614 C C . ALA A 1 96 ? -1.342 -10.799 -1.463 1.00 98.12 96 ALA A C 1
ATOM 616 O O . ALA A 1 96 ? -1.370 -11.594 -2.399 1.00 98.12 96 ALA A O 1
ATOM 617 N N . GLY A 1 97 ? -0.896 -9.547 -1.605 1.00 97.94 97 GLY A N 1
ATOM 618 C CA . GLY A 1 97 ? -0.439 -8.999 -2.884 1.00 97.94 97 GLY A CA 1
ATOM 619 C C . GLY A 1 97 ? 0.808 -9.709 -3.408 1.00 97.94 97 GLY A C 1
ATOM 620 O O . GLY A 1 97 ? 0.838 -10.138 -4.560 1.00 97.94 97 GLY A O 1
ATOM 621 N N . GLY A 1 98 ? 1.813 -9.898 -2.549 1.00 97.88 98 GLY A N 1
ATOM 622 C CA . GLY A 1 98 ? 3.042 -10.604 -2.904 1.00 97.88 98 GLY A CA 1
ATOM 623 C C . GLY A 1 98 ? 2.817 -12.085 -3.203 1.00 97.88 98 GLY A C 1
ATOM 624 O O . GLY A 1 98 ? 3.356 -12.608 -4.176 1.00 97.88 98 GLY A O 1
ATOM 625 N N . GLY A 1 99 ? 1.976 -12.753 -2.410 1.00 98.00 99 GLY A N 1
ATOM 626 C CA . GLY A 1 99 ? 1.609 -14.151 -2.616 1.00 98.00 99 GLY A CA 1
ATOM 627 C C . GLY A 1 99 ? 0.825 -14.368 -3.908 1.00 98.00 99 GLY A C 1
ATOM 628 O O . GLY A 1 99 ? 1.153 -15.275 -4.672 1.00 98.00 99 GLY A O 1
ATOM 629 N N . LEU A 1 100 ? -0.166 -13.516 -4.197 1.00 98.06 100 LEU A N 1
ATOM 630 C CA . LEU A 1 100 ? -0.934 -13.602 -5.441 1.00 98.06 100 LEU A CA 1
ATOM 631 C C . LEU A 1 100 ? -0.043 -13.358 -6.662 1.00 98.06 100 LEU A C 1
ATOM 633 O O . LEU A 1 100 ? -0.116 -14.115 -7.627 1.00 98.06 100 LEU A O 1
ATOM 637 N N . ALA A 1 101 ? 0.836 -12.356 -6.609 1.00 97.69 101 ALA A N 1
ATOM 638 C CA . ALA A 1 101 ? 1.798 -12.109 -7.677 1.00 97.69 101 ALA A CA 1
ATOM 639 C C . ALA A 1 101 ? 2.720 -13.315 -7.902 1.00 97.69 101 ALA A C 1
ATOM 641 O O . ALA A 1 101 ? 2.856 -13.761 -9.038 1.00 97.69 101 ALA A O 1
ATOM 642 N N . ALA A 1 102 ? 3.260 -13.912 -6.836 1.00 96.94 102 ALA A N 1
ATOM 643 C CA . ALA A 1 102 ? 4.105 -15.100 -6.944 1.00 96.94 102 ALA A CA 1
ATOM 644 C C . ALA A 1 102 ? 3.376 -16.288 -7.601 1.00 96.94 102 ALA A C 1
ATOM 646 O O . ALA A 1 102 ? 3.939 -16.949 -8.473 1.00 96.94 102 ALA A O 1
ATOM 647 N N . VAL A 1 103 ? 2.109 -16.535 -7.242 1.00 97.69 103 VAL A N 1
ATOM 648 C CA . VAL A 1 103 ? 1.278 -17.583 -7.872 1.00 97.69 103 VAL A CA 1
ATOM 649 C C . VAL A 1 103 ? 1.047 -17.307 -9.361 1.00 97.69 103 VAL A C 1
ATOM 651 O O . VAL A 1 103 ? 1.011 -18.238 -10.163 1.00 97.69 103 VAL A O 1
ATOM 654 N N . LEU A 1 104 ? 0.935 -16.035 -9.745 1.00 96.88 104 LEU A N 1
ATOM 655 C CA . LEU A 1 104 ? 0.778 -15.594 -11.133 1.00 96.88 104 LEU A CA 1
ATOM 656 C C . LEU A 1 104 ? 2.116 -15.477 -11.895 1.00 96.88 104 LEU A C 1
ATOM 658 O O . LEU A 1 104 ? 2.139 -14.989 -13.026 1.00 96.88 104 LEU A O 1
ATOM 662 N N . GLY A 1 105 ? 3.231 -15.914 -11.297 1.00 96.56 105 GLY A N 1
ATOM 663 C CA . GLY A 1 105 ? 4.565 -15.853 -11.903 1.00 96.56 105 GLY A CA 1
ATOM 664 C C . GLY A 1 105 ? 5.143 -14.438 -12.006 1.00 96.56 105 GLY A C 1
ATOM 665 O O . GLY A 1 105 ? 6.025 -14.198 -12.826 1.00 96.56 105 GLY A O 1
ATOM 666 N N . GLN A 1 106 ? 4.620 -13.504 -11.213 1.00 97.62 106 GLN A N 1
ATOM 667 C CA . GLN A 1 106 ? 5.047 -12.109 -11.121 1.00 97.62 106 GLN A CA 1
ATOM 668 C C . GLN A 1 106 ? 5.957 -11.884 -9.900 1.00 97.62 106 GLN A C 1
ATOM 670 O O . GLN A 1 106 ? 6.108 -12.758 -9.040 1.00 97.62 106 GLN A O 1
ATOM 675 N N . ASP A 1 107 ? 6.575 -10.707 -9.810 1.00 97.44 107 ASP A N 1
ATOM 676 C CA . ASP A 1 107 ? 7.465 -10.345 -8.708 1.00 97.44 107 ASP A CA 1
ATOM 677 C C . ASP A 1 107 ? 6.663 -10.027 -7.434 1.00 97.44 107 ASP A C 1
ATOM 679 O O . ASP A 1 107 ? 6.016 -8.982 -7.289 1.00 97.44 107 ASP A O 1
ATOM 683 N N . GLY A 1 108 ? 6.730 -10.947 -6.470 1.00 96.69 108 GLY A N 1
ATOM 684 C CA . GLY A 1 108 ? 6.040 -10.813 -5.191 1.00 96.69 108 GLY A CA 1
ATOM 685 C C . GLY A 1 108 ? 6.521 -9.638 -4.332 1.00 96.69 108 GLY A C 1
ATOM 686 O O . GLY A 1 108 ? 5.735 -9.111 -3.547 1.00 96.69 108 GLY A O 1
ATOM 687 N N . LEU A 1 109 ? 7.770 -9.185 -4.471 1.00 97.06 109 LEU A N 1
ATOM 688 C CA . LEU A 1 109 ? 8.296 -8.053 -3.699 1.00 97.06 109 LEU A CA 1
ATOM 689 C C . LEU A 1 109 ? 7.780 -6.723 -4.247 1.00 97.06 109 LEU A C 1
ATOM 691 O O . LEU A 1 109 ? 7.397 -5.850 -3.466 1.00 97.06 109 LEU A O 1
ATOM 695 N N . ILE A 1 110 ? 7.707 -6.581 -5.573 1.00 96.75 110 ILE A N 1
ATOM 696 C CA . ILE A 1 110 ? 7.106 -5.400 -6.208 1.00 96.75 110 ILE A CA 1
ATOM 697 C C . ILE A 1 110 ? 5.617 -5.311 -5.860 1.00 96.75 110 ILE A C 1
ATOM 699 O O . ILE A 1 110 ? 5.137 -4.248 -5.459 1.00 96.75 110 ILE A O 1
ATOM 703 N N . ALA A 1 111 ? 4.897 -6.433 -5.932 1.00 97.88 111 ALA A N 1
ATOM 704 C CA . ALA A 1 111 ? 3.489 -6.486 -5.552 1.00 97.88 111 ALA A CA 1
ATOM 705 C C . ALA A 1 111 ? 3.273 -6.201 -4.056 1.00 97.88 111 ALA A C 1
ATOM 707 O O . ALA A 1 111 ? 2.387 -5.424 -3.699 1.00 97.88 111 ALA A O 1
ATOM 708 N N . ALA A 1 112 ? 4.106 -6.754 -3.170 1.00 98.12 112 ALA A N 1
ATOM 709 C CA . ALA A 1 112 ? 4.049 -6.440 -1.744 1.00 98.12 112 ALA A CA 1
ATOM 710 C C . ALA A 1 112 ? 4.305 -4.945 -1.478 1.00 98.12 112 ALA A C 1
ATOM 712 O O . ALA A 1 112 ? 3.614 -4.346 -0.657 1.00 98.12 112 ALA A O 1
ATOM 713 N N . GLY A 1 113 ? 5.242 -4.315 -2.194 1.00 97.38 113 GLY A N 1
ATOM 714 C CA . GLY A 1 113 ? 5.491 -2.874 -2.097 1.00 97.38 113 GLY A CA 1
ATOM 715 C C . GLY A 1 113 ? 4.296 -2.025 -2.544 1.00 97.38 113 GLY A C 1
ATOM 716 O O . GLY A 1 113 ? 3.911 -1.083 -1.850 1.00 97.38 113 GLY A O 1
ATOM 717 N N . ALA A 1 114 ? 3.657 -2.383 -3.660 1.00 97.56 114 ALA A N 1
ATOM 718 C CA . ALA A 1 114 ? 2.449 -1.700 -4.126 1.00 97.56 114 ALA A CA 1
ATOM 719 C C . ALA A 1 114 ? 1.272 -1.875 -3.150 1.00 97.56 114 ALA A C 1
ATOM 721 O O . ALA A 1 114 ? 0.553 -0.913 -2.876 1.00 97.56 114 ALA A O 1
ATOM 722 N N . ALA A 1 115 ? 1.122 -3.070 -2.572 1.00 98.12 115 ALA A N 1
ATOM 723 C CA . ALA A 1 115 ? 0.129 -3.340 -1.540 1.00 98.12 115 ALA A CA 1
ATOM 724 C C . ALA A 1 115 ? 0.387 -2.527 -0.261 1.00 98.12 115 ALA A C 1
ATOM 726 O O . ALA A 1 115 ? -0.523 -1.915 0.287 1.00 98.12 115 ALA A O 1
ATOM 727 N N . GLN A 1 116 ? 1.642 -2.442 0.184 1.00 97.81 116 GLN A N 1
ATOM 728 C CA . GLN A 1 116 ? 2.021 -1.603 1.322 1.00 97.81 116 GLN A CA 1
ATOM 729 C C . GLN A 1 116 ? 1.663 -0.130 1.089 1.00 97.81 116 GLN A C 1
ATOM 731 O O . GLN A 1 116 ? 1.132 0.519 1.990 1.00 97.81 116 GLN A O 1
ATOM 736 N N . ASN A 1 117 ? 1.957 0.394 -0.104 1.00 96.12 117 ASN A N 1
ATOM 737 C CA . ASN A 1 117 ? 1.647 1.776 -0.455 1.00 96.12 117 ASN A CA 1
ATOM 738 C C . ASN A 1 117 ? 0.140 2.052 -0.391 1.00 96.12 117 ASN A C 1
ATOM 740 O O . ASN A 1 117 ? -0.267 3.062 0.175 1.00 96.12 117 ASN A O 1
ATOM 744 N N . GLU A 1 118 ? -0.683 1.157 -0.938 1.00 96.69 118 GLU A N 1
ATOM 745 C CA . GLU A 1 118 ? -2.140 1.270 -0.848 1.00 96.69 118 GLU A CA 1
ATOM 746 C C . GLU A 1 118 ? -2.607 1.219 0.614 1.00 96.69 118 GLU A C 1
ATOM 748 O O . GLU A 1 118 ? -3.275 2.145 1.072 1.00 96.69 118 GLU A O 1
ATOM 753 N N . ALA A 1 119 ? -2.182 0.215 1.383 1.00 96.31 119 ALA A N 1
ATOM 754 C CA . ALA A 1 119 ? -2.629 0.053 2.762 1.00 96.31 119 ALA A CA 1
ATOM 755 C C . ALA A 1 119 ? -2.304 1.282 3.627 1.00 96.31 119 ALA A C 1
ATOM 757 O O . ALA A 1 119 ? -3.166 1.760 4.367 1.00 96.31 119 ALA A O 1
ATOM 758 N N . LEU A 1 120 ? -1.080 1.816 3.523 1.00 94.44 120 LEU A N 1
ATOM 759 C CA . LEU A 1 120 ? -0.617 2.940 4.341 1.00 94.44 120 LEU A CA 1
ATOM 760 C C . LEU A 1 120 ? -1.147 4.294 3.867 1.00 94.44 120 LEU A C 1
ATOM 762 O O . LEU A 1 120 ? -1.524 5.115 4.702 1.00 94.44 120 LEU A O 1
ATOM 766 N N . ASN A 1 121 ? -1.163 4.536 2.554 1.00 92.38 121 ASN A N 1
ATOM 767 C CA . ASN A 1 121 ? -1.442 5.864 2.006 1.00 92.38 121 ASN A CA 1
ATOM 768 C C . ASN A 1 121 ? -2.894 6.038 1.541 1.00 92.38 121 ASN A C 1
ATOM 770 O O . ASN A 1 121 ? -3.314 7.173 1.341 1.00 92.38 121 ASN A O 1
ATOM 774 N N . ASN A 1 122 ? -3.673 4.955 1.432 1.00 91.81 122 ASN A N 1
ATOM 775 C CA . ASN A 1 122 ? -5.122 4.996 1.221 1.00 91.81 122 ASN A CA 1
ATOM 776 C C . ASN A 1 122 ? -5.896 4.547 2.472 1.00 91.81 122 ASN A C 1
ATOM 778 O O . ASN A 1 122 ? -6.459 5.382 3.184 1.00 91.81 122 ASN A O 1
ATOM 782 N N . TYR A 1 123 ? -5.932 3.240 2.758 1.00 92.38 123 TYR A N 1
ATOM 783 C CA . TYR A 1 123 ? -6.881 2.678 3.728 1.00 92.38 123 TYR A CA 1
ATOM 784 C C . TYR A 1 123 ? -6.645 3.158 5.172 1.00 92.38 123 TYR A C 1
ATOM 786 O O . TYR A 1 123 ? -7.583 3.571 5.869 1.00 92.38 123 TYR A O 1
ATOM 794 N N . LEU A 1 124 ? -5.384 3.127 5.613 1.00 91.88 124 LEU A N 1
ATOM 795 C CA . LEU A 1 124 ? -4.955 3.573 6.941 1.00 91.88 124 LEU A CA 1
ATOM 796 C C . LEU A 1 124 ? -4.726 5.085 7.014 1.00 91.88 124 LEU A C 1
ATOM 798 O O . LEU A 1 124 ? -4.508 5.605 8.103 1.00 91.88 124 LEU A O 1
ATOM 802 N N . SER A 1 125 ? -4.798 5.814 5.900 1.00 87.50 125 SER A N 1
ATOM 803 C CA . SER A 1 125 ? -4.699 7.269 5.954 1.00 87.50 125 SER A CA 1
ATOM 804 C C . SER A 1 125 ? -6.011 7.860 6.472 1.00 87.50 125 SER A C 1
ATOM 806 O O . SER A 1 125 ? -7.112 7.574 5.965 1.00 87.50 125 SER A O 1
ATOM 808 N N . SER A 1 126 ? -5.920 8.689 7.512 1.00 73.06 126 SER A N 1
ATOM 809 C CA . SER A 1 126 ? -7.093 9.377 8.045 1.00 73.06 126 SER A CA 1
ATOM 810 C C . SER A 1 126 ? -7.689 10.315 6.983 1.00 73.06 126 SER A C 1
ATOM 812 O O . SER A 1 126 ? -6.990 10.831 6.111 1.00 73.06 126 SER A O 1
ATOM 814 N N . LYS A 1 127 ? -9.011 10.543 7.007 1.00 67.88 127 LYS A N 1
ATOM 815 C CA . LYS A 1 127 ? -9.642 11.500 6.070 1.00 67.88 127 LYS A CA 1
ATOM 816 C C . LYS A 1 127 ? -9.053 12.922 6.181 1.00 67.88 127 LYS A C 1
ATOM 818 O O . LYS A 1 127 ? -8.845 13.533 5.136 1.00 67.88 127 LYS A O 1
ATOM 823 N N . PRO A 1 128 ? -8.769 13.455 7.389 1.00 69.56 128 PRO A N 1
ATOM 824 C CA . PRO A 1 128 ? -8.126 14.758 7.532 1.00 69.56 128 PRO A CA 1
ATOM 825 C C . PRO A 1 128 ? -6.707 14.794 6.961 1.00 69.56 128 PRO A C 1
ATOM 827 O O . PRO A 1 128 ? -6.375 15.765 6.291 1.00 69.56 128 PRO A O 1
ATOM 830 N N . GLU A 1 129 ? -5.893 13.748 7.162 1.00 69.19 129 GLU A N 1
ATOM 831 C CA . GLU A 1 129 ? -4.563 13.667 6.538 1.00 69.19 129 GLU A CA 1
ATOM 832 C C . GLU A 1 129 ? -4.669 13.626 5.020 1.00 69.19 129 GLU A C 1
ATOM 834 O O . GLU A 1 129 ? -3.957 14.372 4.358 1.00 69.19 129 GLU A O 1
ATOM 839 N N . ARG A 1 130 ? -5.597 12.833 4.462 1.00 69.81 130 ARG A N 1
ATOM 840 C CA . ARG A 1 130 ? -5.829 12.804 3.012 1.00 69.81 130 ARG A CA 1
ATOM 841 C C . ARG A 1 130 ? -6.144 14.184 2.451 1.00 69.81 130 ARG A C 1
ATOM 843 O O . ARG A 1 130 ? -5.494 14.658 1.528 1.00 69.81 130 ARG A O 1
ATOM 850 N N . GLN A 1 131 ? -7.093 14.876 3.071 1.00 69.88 131 GLN A N 1
ATOM 851 C CA . GLN A 1 131 ? -7.502 16.211 2.635 1.00 69.88 131 GLN A CA 1
ATOM 852 C C . GLN A 1 131 ? -6.400 17.261 2.826 1.00 69.88 131 GLN A C 1
ATO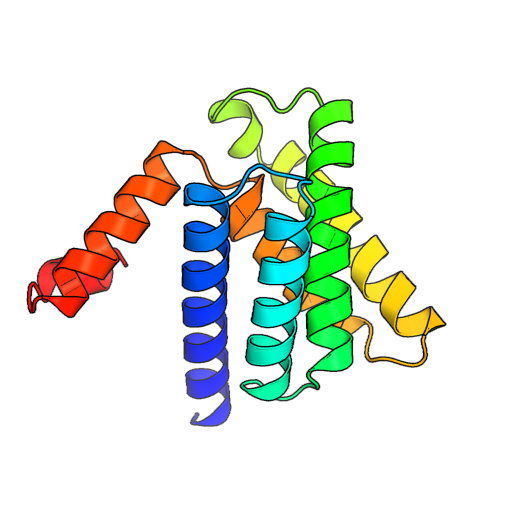M 854 O O . GLN A 1 131 ? -6.243 18.143 1.982 1.00 69.88 131 GLN A O 1
ATOM 859 N N . ALA A 1 132 ? -5.633 17.185 3.916 1.00 72.69 132 ALA A N 1
ATOM 860 C CA . ALA A 1 132 ? -4.506 18.081 4.161 1.00 72.69 132 ALA A CA 1
ATOM 861 C C . ALA A 1 132 ? -3.391 17.873 3.128 1.00 72.69 132 ALA A C 1
ATOM 863 O O . ALA A 1 132 ? -2.848 18.848 2.612 1.00 72.69 132 ALA A O 1
ATOM 864 N N . TYR A 1 133 ? -3.114 16.617 2.785 1.00 68.69 133 TYR A N 1
ATOM 865 C CA . TYR A 1 133 ? -2.111 16.234 1.803 1.00 68.69 133 TYR A CA 1
ATOM 866 C C . TYR A 1 133 ? -2.516 16.646 0.384 1.00 68.69 133 TYR A C 1
ATOM 868 O O . TYR A 1 133 ? -1.751 17.313 -0.309 1.00 68.69 133 TYR A O 1
ATOM 876 N N . GLU A 1 134 ? -3.759 16.374 -0.028 1.00 71.06 134 GLU A N 1
ATOM 877 C CA . GLU A 1 134 ? -4.304 16.844 -1.310 1.00 71.06 134 GLU A CA 1
ATOM 878 C C . GLU A 1 134 ? -4.298 18.371 -1.426 1.00 71.06 134 GLU A C 1
ATOM 880 O O . GLU A 1 134 ? -3.970 18.923 -2.482 1.00 71.06 134 GLU A O 1
ATOM 885 N N . LYS A 1 135 ? -4.647 19.069 -0.338 1.00 76.69 135 LYS A N 1
ATOM 886 C CA . LYS A 1 135 ? -4.597 20.530 -0.281 1.00 76.69 135 LYS A CA 1
ATOM 887 C C . LYS A 1 135 ? -3.162 21.030 -0.448 1.00 76.69 135 LYS A C 1
ATOM 889 O O . LYS A 1 135 ? -2.937 21.888 -1.299 1.00 76.69 135 LYS A O 1
ATOM 894 N N . ALA A 1 136 ? -2.211 20.485 0.310 1.00 75.56 136 ALA A N 1
ATOM 895 C CA . ALA A 1 136 ? -0.802 20.863 0.226 1.00 75.56 136 ALA A CA 1
ATOM 896 C C . ALA A 1 136 ? -0.243 20.647 -1.190 1.00 75.56 136 ALA A C 1
ATOM 898 O O . ALA A 1 136 ? 0.436 21.515 -1.740 1.00 75.56 136 ALA A O 1
ATOM 899 N N . ASN A 1 137 ? -0.632 19.543 -1.828 1.00 72.75 137 ASN A N 1
ATOM 900 C CA . ASN A 1 137 ? -0.303 19.232 -3.214 1.00 72.75 137 ASN A CA 1
ATOM 901 C C . ASN A 1 137 ? -0.847 20.253 -4.209 1.00 72.75 137 ASN A C 1
ATOM 903 O O . ASN A 1 137 ? -0.132 20.733 -5.089 1.00 72.75 137 ASN A O 1
ATOM 907 N N . ARG A 1 138 ? -2.135 20.586 -4.080 1.00 76.62 138 ARG A N 1
ATOM 908 C CA . ARG A 1 138 ? -2.797 21.560 -4.951 1.00 76.62 138 ARG A CA 1
ATOM 909 C C . ARG A 1 138 ? -2.160 22.938 -4.801 1.00 76.62 138 ARG A C 1
ATOM 911 O O . ARG A 1 138 ? -1.969 23.640 -5.788 1.00 76.62 138 ARG A O 1
ATOM 918 N N . GLU A 1 139 ? -1.829 23.327 -3.577 1.00 82.38 139 GLU A N 1
ATOM 919 C CA . GLU A 1 139 ? -1.127 24.576 -3.281 1.00 82.38 139 GLU A CA 1
ATOM 920 C C . GLU A 1 139 ? 0.285 24.587 -3.883 1.00 82.38 139 GLU A C 1
ATOM 922 O O . GLU A 1 139 ? 0.649 25.561 -4.543 1.00 82.38 139 GLU A O 1
ATOM 927 N N . CYS A 1 140 ? 1.035 23.488 -3.756 1.00 80.38 140 CYS A N 1
ATOM 928 C CA . CYS A 1 140 ? 2.346 23.330 -4.382 1.00 80.38 140 CYS A CA 1
ATOM 929 C C . CYS A 1 140 ? 2.271 23.456 -5.915 1.00 80.38 140 CYS A C 1
ATOM 931 O O . CYS A 1 140 ? 3.012 24.238 -6.512 1.00 80.38 140 CYS A O 1
ATOM 933 N N . ALA A 1 141 ? 1.320 22.765 -6.555 1.00 77.50 141 ALA A N 1
ATOM 934 C CA . ALA A 1 141 ? 1.093 22.845 -8.001 1.00 77.50 141 ALA A CA 1
ATOM 935 C C . ALA A 1 141 ? 0.705 24.260 -8.474 1.00 77.50 141 ALA A C 1
ATOM 937 O O . ALA A 1 141 ? 1.007 24.640 -9.604 1.00 77.50 141 ALA A O 1
ATOM 938 N N . ASN A 1 142 ? 0.086 25.057 -7.598 1.00 82.88 142 ASN A N 1
ATOM 939 C CA . ASN A 1 142 ? -0.267 26.457 -7.844 1.00 82.88 142 ASN A CA 1
ATOM 940 C C . ASN A 1 142 ? 0.841 27.453 -7.439 1.00 82.88 142 ASN A C 1
ATOM 942 O O . ASN A 1 142 ? 0.600 28.660 -7.409 1.00 82.88 142 ASN A O 1
ATOM 946 N N . GLY A 1 143 ? 2.054 26.976 -7.137 1.00 81.69 143 GLY A N 1
ATOM 947 C CA . GLY A 1 143 ? 3.227 27.816 -6.870 1.00 81.69 143 GLY A CA 1
ATOM 948 C C . GLY A 1 143 ? 3.399 28.258 -5.414 1.00 81.69 143 GLY A C 1
ATOM 949 O O . GLY A 1 143 ? 4.238 29.117 -5.133 1.00 81.69 143 GLY A O 1
ATOM 950 N N . ILE A 1 144 ? 2.646 27.684 -4.471 1.00 84.81 144 ILE A N 1
ATOM 951 C CA . ILE A 1 144 ? 2.831 27.917 -3.032 1.00 84.81 144 ILE A CA 1
ATOM 952 C C . ILE A 1 144 ? 3.897 26.939 -2.523 1.00 84.81 144 ILE A C 1
ATOM 954 O O . ILE A 1 144 ? 3.612 25.864 -1.996 1.00 84.81 144 ILE A O 1
ATOM 958 N N . TRP A 1 145 ? 5.162 27.327 -2.700 1.00 75.12 145 TRP A N 1
ATOM 959 C CA . TRP A 1 145 ? 6.330 26.484 -2.417 1.00 75.12 145 TRP A CA 1
ATOM 960 C C . TRP A 1 145 ? 6.444 26.014 -0.960 1.00 75.12 145 TRP A C 1
ATOM 962 O O . TRP A 1 145 ? 7.015 24.958 -0.705 1.00 75.12 145 TRP A O 1
ATOM 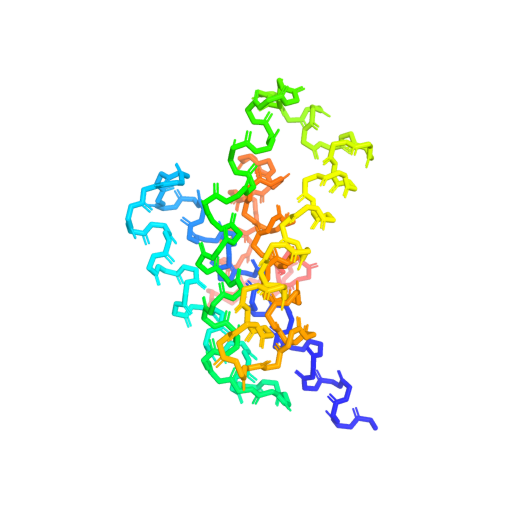972 N N . SER A 1 146 ? 5.878 26.754 0.001 1.00 79.38 146 SER A N 1
ATOM 973 C CA . SER A 1 146 ? 5.839 26.349 1.415 1.00 79.38 146 SER A CA 1
ATOM 974 C C . SER A 1 146 ? 5.013 25.085 1.651 1.00 79.38 146 SER A C 1
ATOM 976 O O . SER A 1 146 ? 5.305 24.332 2.575 1.00 79.38 146 SER A O 1
ATOM 978 N N . SER A 1 147 ? 4.005 24.839 0.812 1.00 73.81 147 SER A N 1
ATOM 979 C CA . SER A 1 147 ? 3.126 23.674 0.925 1.00 73.81 147 SER A CA 1
ATOM 980 C C . SER A 1 147 ? 3.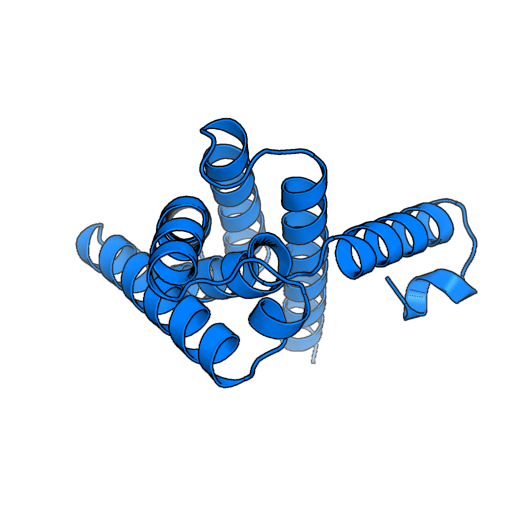750 22.423 0.299 1.00 73.81 147 SER A C 1
ATOM 982 O O . SER A 1 147 ? 3.370 21.316 0.658 1.00 73.81 147 SER A O 1
ATOM 984 N N . CYS A 1 148 ? 4.773 22.572 -0.553 1.00 67.94 148 CYS A N 1
ATOM 985 C CA . CYS A 1 148 ? 5.490 21.451 -1.170 1.00 67.94 148 CYS A CA 1
ATOM 986 C C . CYS A 1 148 ? 6.298 20.600 -0.175 1.00 67.94 148 CYS A C 1
ATOM 988 O O . CYS A 1 148 ? 6.698 19.499 -0.519 1.00 67.94 148 CYS A O 1
ATOM 990 N N . ALA A 1 149 ? 6.587 21.112 1.027 1.00 61.06 149 ALA A N 1
ATOM 991 C CA . ALA A 1 149 ? 7.264 20.351 2.082 1.00 61.06 149 ALA A CA 1
ATOM 992 C C . ALA A 1 149 ? 6.287 19.540 2.956 1.00 61.06 149 ALA A C 1
ATOM 994 O O . ALA A 1 149 ? 6.716 18.766 3.809 1.00 61.06 149 ALA A O 1
ATOM 995 N N . SER A 1 150 ? 4.984 19.798 2.809 1.00 51.88 150 SER A N 1
ATOM 996 C CA . SER A 1 150 ? 3.883 19.128 3.517 1.00 51.88 150 SER A CA 1
ATOM 997 C C . SER A 1 150 ? 3.010 18.277 2.584 1.00 51.88 150 SER A C 1
ATOM 999 O O . SER A 1 150 ? 2.156 17.535 3.068 1.00 51.88 150 SER A O 1
ATOM 1001 N N . ALA A 1 151 ? 3.216 18.426 1.274 1.00 53.06 151 ALA A N 1
ATOM 1002 C CA . ALA A 1 151 ? 2.888 17.470 0.222 1.00 53.06 151 ALA A CA 1
ATOM 1003 C C . ALA A 1 151 ? 4.001 16.415 0.121 1.00 53.06 151 ALA A C 1
ATOM 1005 O O . ALA A 1 151 ? 3.733 15.306 -0.379 1.00 53.06 151 ALA A O 1
#

Foldseek 3Di:
DVLVVQLVVLLVVLLLQLLVLQLVDDQQDPSSLQSLLQSQQCSQVSHPHHSNLRSLLRNQLSNQLVVLCVVVVVDALVSLVPPVSLCRSLVRSLCRSLVVQVVVVGHSNSSSSSSNSNNNSRVSQHNVLSVLLVVLVVCVVVPVVVSVVSD